Protein AF-A0A2N4Z370-F1 (afdb_monomer_lite)

Organism: Klebsiella variicola (NCBI:txid244366)

Foldseek 3Di:
DVCVQDVPQDCVDPVSVVVVVVVVVVVLVVLPDPDAEEAEEEAEQVDPCVVCVVVVVVVSVVRHPRYAYEYEYEDDADDFDWDFPDDDDRYTYIYTRHNADPPVNNDGPDPVSVCVSVVVVVPDPRPD

Secondary structure (DSSP, 8-state):
-GGGT-----TTSHHHHHHHHHHHHHHHHHHTSSS-EEEEEEE-TTS-HHHHHHHHHHHHHHH-SSEEEEEEEEPPSSS-EEEEEEEETTEEEEEEE-SS---SSS--SSHHHHHHHHHHHHT-----

pLDDT: mean 87.5, std 13.34, range [34.56, 96.75]

Sequence (128 aa):
RLNDIFTHRDPNTPADYEYYVRAVKRFRNILKSKEGKLFVICCREEIDIAKQLPELVTELSHHTTNFYLLAFSLQKPAYLQLERISSGENYSLYSLTPESEERFTGKFSSLTDEMVIISKVLSFNLEL

Structure (mmCIF, N/CA/C/O backbone):
data_AF-A0A2N4Z370-F1
#
_entry.id   AF-A0A2N4Z370-F1
#
loop_
_atom_site.group_PDB
_atom_site.id
_atom_site.type_symbol
_atom_site.label_atom_id
_atom_site.label_alt_id
_atom_site.label_comp_id
_atom_site.label_asym_id
_atom_site.label_entity_id
_atom_site.label_seq_id
_atom_site.pdbx_PDB_ins_code
_atom_site.Cartn_x
_atom_site.Cartn_y
_atom_site.Cartn_z
_atom_site.occupancy
_atom_site.B_iso_or_equiv
_atom_site.auth_seq_id
_atom_site.auth_comp_id
_atom_site.auth_asym_id
_atom_site.auth_atom_id
_atom_site.pdbx_PDB_model_num
ATOM 1 N N . ARG A 1 1 ? 25.639 -2.070 7.211 1.00 41.53 1 ARG A N 1
ATOM 2 C CA . ARG A 1 1 ? 26.125 -0.955 6.358 1.00 41.53 1 ARG A CA 1
ATOM 3 C C . ARG A 1 1 ? 24.948 -0.511 5.487 1.00 41.53 1 ARG A C 1
ATOM 5 O O . ARG A 1 1 ? 24.065 -1.324 5.271 1.00 41.53 1 ARG A O 1
ATOM 12 N N . LEU A 1 2 ? 24.879 0.740 5.015 1.00 34.56 2 LEU A N 1
ATOM 13 C CA . LEU A 1 2 ? 23.729 1.238 4.225 1.00 34.56 2 LEU A CA 1
ATOM 14 C C . LEU A 1 2 ? 23.468 0.397 2.949 1.00 34.56 2 LEU A C 1
ATOM 16 O O . LEU A 1 2 ? 22.327 0.238 2.527 1.00 34.56 2 LEU A O 1
ATOM 20 N N . ASN A 1 3 ? 24.521 -0.236 2.418 1.00 40.34 3 ASN A N 1
ATOM 21 C CA . ASN A 1 3 ? 24.474 -1.148 1.267 1.00 40.34 3 ASN A CA 1
ATOM 22 C C . ASN A 1 3 ? 23.732 -2.477 1.518 1.00 40.34 3 ASN A C 1
ATOM 24 O O . ASN A 1 3 ? 23.456 -3.192 0.561 1.00 40.34 3 ASN A O 1
ATOM 28 N N . ASP A 1 4 ? 23.406 -2.815 2.770 1.00 43.34 4 ASP A N 1
ATOM 29 C CA . ASP A 1 4 ? 22.697 -4.060 3.105 1.00 43.34 4 ASP A CA 1
ATOM 30 C C . ASP A 1 4 ? 21.165 -3.887 3.091 1.00 43.34 4 ASP A C 1
ATOM 32 O O . ASP A 1 4 ? 20.436 -4.874 3.124 1.00 43.34 4 ASP A O 1
ATOM 36 N N . ILE A 1 5 ? 20.667 -2.642 3.046 1.00 43.38 5 ILE A N 1
ATOM 37 C CA . ILE A 1 5 ? 19.228 -2.325 3.136 1.00 43.38 5 ILE A CA 1
ATOM 38 C C . ILE A 1 5 ? 18.636 -2.063 1.744 1.00 43.38 5 ILE A C 1
ATOM 40 O O . ILE A 1 5 ? 17.504 -2.451 1.468 1.00 43.38 5 ILE A O 1
ATOM 44 N N . PHE A 1 6 ? 19.434 -1.499 0.834 1.00 46.62 6 PHE A N 1
ATOM 45 C CA . PHE A 1 6 ? 19.087 -1.351 -0.574 1.00 46.62 6 PHE A CA 1
ATOM 46 C C . PHE A 1 6 ? 20.258 -1.812 -1.438 1.00 46.62 6 PHE A C 1
ATOM 48 O O . PHE A 1 6 ? 21.134 -1.033 -1.811 1.00 46.62 6 PHE A O 1
ATOM 55 N N . THR A 1 7 ? 20.274 -3.097 -1.790 1.00 55.78 7 THR A N 1
ATOM 56 C CA . THR A 1 7 ? 21.053 -3.568 -2.941 1.00 55.78 7 THR A CA 1
ATOM 57 C C . THR A 1 7 ? 20.367 -3.029 -4.193 1.00 55.78 7 THR A C 1
ATOM 59 O O . THR A 1 7 ? 19.569 -3.714 -4.834 1.00 55.78 7 THR A O 1
ATOM 62 N N . HIS A 1 8 ? 20.603 -1.751 -4.500 1.00 62.28 8 HIS A N 1
ATOM 63 C CA . HIS A 1 8 ? 20.178 -1.150 -5.755 1.00 62.28 8 HIS A CA 1
ATOM 64 C C . HIS A 1 8 ? 20.889 -1.900 -6.880 1.00 62.28 8 HIS A C 1
ATOM 66 O O . HIS A 1 8 ? 22.065 -1.678 -7.153 1.00 62.28 8 HIS A O 1
ATOM 72 N N . ARG A 1 9 ? 20.175 -2.853 -7.476 1.00 72.56 9 ARG A N 1
ATOM 73 C CA . ARG A 1 9 ? 20.594 -3.550 -8.687 1.00 72.56 9 ARG A CA 1
ATOM 74 C C . ARG A 1 9 ? 20.735 -2.518 -9.799 1.00 72.56 9 ARG A C 1
ATOM 76 O O . ARG A 1 9 ? 19.797 -1.743 -10.005 1.00 72.56 9 ARG A O 1
ATOM 83 N N . ASP A 1 10 ? 21.873 -2.496 -10.482 1.00 78.62 10 ASP A N 1
ATOM 84 C CA . ASP A 1 10 ? 22.164 -1.521 -11.533 1.00 78.62 10 ASP A CA 1
ATOM 85 C C . ASP A 1 10 ? 21.540 -1.997 -12.852 1.00 78.62 10 ASP A C 1
ATOM 87 O O . ASP A 1 10 ? 22.037 -2.958 -13.447 1.00 78.62 10 ASP A O 1
ATOM 91 N N . PRO A 1 11 ? 20.474 -1.344 -13.351 1.00 79.06 11 PRO A N 1
ATOM 92 C CA . PRO A 1 11 ? 19.801 -1.759 -14.577 1.00 79.06 11 PRO A CA 1
ATOM 93 C C . PRO A 1 11 ? 20.678 -1.636 -15.833 1.00 79.06 11 PRO A C 1
ATOM 95 O O . PRO A 1 11 ? 20.276 -2.140 -16.879 1.00 79.06 11 PRO A O 1
ATOM 98 N N . ASN A 1 12 ? 21.853 -0.998 -15.756 1.00 84.25 12 ASN A N 1
ATOM 99 C CA . ASN A 1 12 ? 22.822 -0.964 -16.854 1.00 84.25 12 ASN A CA 1
ATOM 100 C C . ASN A 1 12 ? 23.663 -2.244 -16.945 1.00 84.25 12 ASN A C 1
ATOM 102 O O . ASN A 1 12 ? 24.314 -2.478 -17.965 1.00 84.25 12 ASN A O 1
ATOM 106 N N . THR A 1 13 ? 23.657 -3.091 -15.910 1.00 89.75 13 THR A N 1
ATOM 107 C CA . THR A 1 13 ? 24.307 -4.402 -15.980 1.00 89.75 13 THR A CA 1
ATOM 108 C C . THR A 1 13 ? 23.328 -5.451 -16.523 1.00 89.75 13 THR A C 1
ATOM 110 O O . THR A 1 13 ? 22.169 -5.494 -16.095 1.00 89.75 13 THR A O 1
ATOM 113 N N . PRO A 1 14 ? 23.756 -6.343 -17.440 1.00 90.81 14 PRO A N 1
ATOM 114 C CA . PRO A 1 14 ? 22.853 -7.330 -18.038 1.00 90.81 14 PRO A CA 1
ATOM 115 C C . PRO A 1 14 ? 22.138 -8.223 -17.011 1.00 90.81 14 PRO A C 1
ATOM 117 O O . PRO A 1 14 ? 20.936 -8.457 -17.121 1.00 90.81 14 PRO A O 1
ATOM 120 N N . ALA A 1 15 ? 22.850 -8.677 -15.975 1.00 86.62 15 ALA A N 1
ATOM 121 C CA . ALA A 1 15 ? 22.303 -9.587 -14.968 1.00 86.62 15 ALA A CA 1
ATOM 122 C C . ALA A 1 15 ? 21.177 -8.951 -14.131 1.00 86.62 15 ALA A C 1
ATOM 124 O O . ALA A 1 15 ? 20.153 -9.587 -13.854 1.00 86.62 15 ALA A O 1
ATOM 125 N N . ASP A 1 16 ? 21.344 -7.687 -13.746 1.00 87.56 16 ASP A N 1
ATOM 126 C CA . ASP A 1 16 ? 20.339 -6.951 -12.986 1.00 87.56 16 ASP A CA 1
ATOM 127 C C . ASP A 1 16 ? 19.169 -6.518 -13.866 1.00 87.56 16 ASP A C 1
ATOM 129 O O . ASP A 1 16 ? 18.014 -6.651 -13.449 1.00 87.56 16 ASP A O 1
ATOM 133 N N . TYR A 1 17 ? 19.432 -6.100 -15.108 1.00 89.19 17 TYR A N 1
ATOM 134 C CA . TYR A 1 17 ? 18.385 -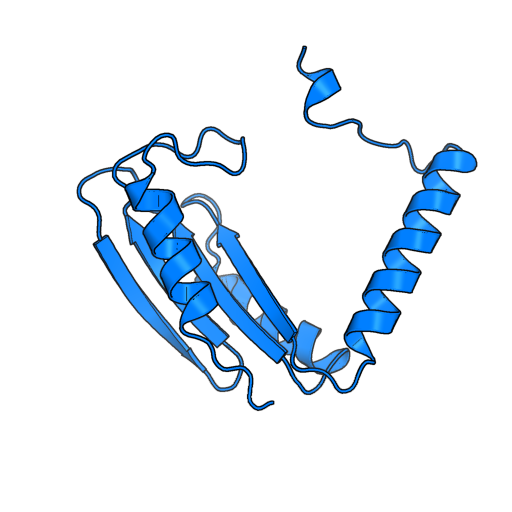5.829 -16.092 1.00 89.19 17 TYR A CA 1
ATOM 135 C C . TYR A 1 17 ? 17.473 -7.045 -16.289 1.00 89.19 17 TYR A C 1
ATOM 137 O O . TYR A 1 17 ? 16.248 -6.942 -16.186 1.00 89.19 17 TYR A O 1
ATOM 145 N N . GLU A 1 18 ? 18.049 -8.231 -16.496 1.00 91.31 18 GLU A N 1
ATOM 146 C CA . GLU A 1 18 ? 17.282 -9.469 -16.635 1.00 91.31 18 GLU A CA 1
ATOM 147 C C . GLU A 1 18 ? 16.444 -9.785 -15.392 1.00 91.31 18 GLU A C 1
ATOM 149 O O . GLU A 1 18 ? 15.309 -10.262 -15.508 1.00 91.31 18 GLU A O 1
ATOM 154 N N . TYR A 1 19 ? 16.968 -9.511 -14.194 1.00 90.06 19 TYR A N 1
ATOM 155 C CA . TYR A 1 19 ? 16.193 -9.643 -12.966 1.00 90.06 19 TYR A CA 1
ATOM 156 C C . TYR A 1 19 ? 14.982 -8.705 -12.954 1.00 90.06 19 TYR A C 1
ATOM 158 O O . TYR A 1 19 ? 13.870 -9.165 -12.674 1.00 90.06 19 TYR A O 1
ATOM 166 N N . TYR A 1 20 ? 15.164 -7.428 -13.301 1.00 89.12 20 TYR A N 1
ATOM 167 C CA . TYR A 1 20 ? 14.060 -6.473 -13.397 1.00 89.12 20 TYR A CA 1
ATOM 168 C C . TYR A 1 20 ? 13.025 -6.914 -14.433 1.00 89.12 20 TYR A C 1
ATOM 170 O O . TYR A 1 20 ? 11.831 -6.926 -14.134 1.00 89.12 20 TYR A O 1
ATOM 178 N N . VAL A 1 21 ? 13.456 -7.389 -15.605 1.00 93.00 21 VAL A N 1
ATOM 179 C CA . VAL A 1 21 ? 12.553 -7.940 -16.628 1.00 93.00 21 VAL A CA 1
ATOM 180 C C . VAL A 1 21 ? 11.730 -9.101 -16.065 1.00 93.00 21 VAL A C 1
ATOM 182 O O . VAL A 1 21 ? 10.515 -9.152 -16.274 1.00 93.00 21 VAL A O 1
ATOM 185 N N . ARG A 1 22 ? 12.346 -10.028 -15.317 1.00 94.00 22 ARG A N 1
ATOM 186 C CA . ARG A 1 22 ? 11.617 -11.130 -14.662 1.00 94.00 22 ARG A CA 1
ATOM 187 C C . ARG A 1 22 ? 10.645 -10.626 -13.594 1.00 94.00 22 ARG A C 1
ATOM 189 O O . ARG A 1 22 ? 9.536 -11.147 -13.499 1.00 94.00 22 ARG A O 1
ATOM 196 N N . ALA A 1 23 ? 11.027 -9.632 -12.795 1.00 93.44 23 ALA A N 1
ATOM 197 C CA . ALA A 1 23 ? 10.152 -9.033 -11.787 1.00 93.44 23 ALA A CA 1
ATOM 198 C C . ALA A 1 23 ? 8.927 -8.360 -12.428 1.00 93.44 23 ALA A C 1
ATOM 200 O O . ALA A 1 23 ? 7.799 -8.677 -12.054 1.00 93.44 23 ALA A O 1
ATOM 201 N N . VAL A 1 24 ? 9.134 -7.541 -13.463 1.00 93.19 24 VAL A N 1
ATOM 202 C CA . VAL A 1 24 ? 8.059 -6.876 -14.215 1.00 93.19 24 VAL A CA 1
ATOM 203 C C . VAL A 1 24 ? 7.136 -7.894 -14.884 1.00 93.19 24 VAL A C 1
ATOM 205 O O . VAL A 1 24 ? 5.917 -7.753 -14.814 1.00 93.19 24 VAL A O 1
ATOM 208 N N . LYS A 1 25 ? 7.684 -8.951 -15.500 1.00 96.38 25 LYS A N 1
ATOM 209 C CA . LYS A 1 25 ? 6.874 -10.032 -16.091 1.00 96.38 25 LYS A CA 1
ATOM 210 C C . LYS A 1 25 ? 5.998 -10.722 -15.044 1.00 96.38 25 LYS A C 1
ATOM 212 O O . LYS A 1 25 ? 4.809 -10.900 -15.285 1.00 96.38 25 LYS A O 1
ATOM 217 N N . ARG A 1 26 ? 6.555 -11.068 -13.877 1.00 95.19 26 ARG A N 1
ATOM 218 C CA . ARG A 1 26 ? 5.786 -11.671 -12.773 1.00 95.19 26 ARG A CA 1
ATOM 219 C C . ARG A 1 26 ? 4.675 -10.746 -12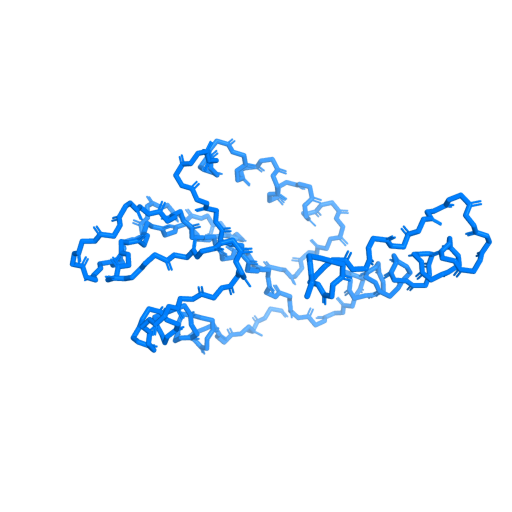.290 1.00 95.19 26 ARG A C 1
ATOM 221 O O . ARG A 1 26 ? 3.543 -11.195 -12.167 1.00 95.19 26 ARG A O 1
ATOM 228 N N . PHE A 1 27 ? 4.976 -9.466 -12.090 1.00 94.25 27 PHE A N 1
ATOM 229 C CA . PHE A 1 27 ? 3.981 -8.488 -11.659 1.00 94.25 27 PHE A CA 1
ATOM 230 C C . PHE A 1 27 ? 2.837 -8.346 -12.673 1.00 94.25 27 PHE A C 1
ATOM 232 O O . PHE A 1 27 ? 1.674 -8.475 -12.310 1.00 94.25 27 PHE A O 1
ATOM 239 N N . ARG A 1 28 ? 3.152 -8.208 -13.967 1.00 94.88 28 ARG A N 1
ATOM 240 C CA . ARG A 1 28 ? 2.140 -8.172 -15.040 1.00 94.88 28 ARG A CA 1
ATOM 241 C C . ARG A 1 28 ? 1.294 -9.444 -15.106 1.00 94.88 28 ARG A C 1
ATOM 243 O O . ARG A 1 28 ? 0.112 -9.364 -15.416 1.00 94.88 28 ARG A O 1
ATOM 250 N N . ASN A 1 29 ? 1.879 -10.609 -14.833 1.00 95.50 29 ASN A N 1
ATOM 251 C CA . ASN A 1 29 ? 1.128 -11.863 -14.787 1.00 95.50 29 ASN A CA 1
ATOM 252 C C . ASN A 1 29 ? 0.160 -11.903 -13.600 1.00 95.50 29 ASN A C 1
ATOM 254 O O . ASN A 1 29 ? -0.967 -12.353 -13.776 1.00 95.50 29 ASN A O 1
ATOM 258 N N . ILE A 1 30 ? 0.573 -11.395 -12.432 1.00 94.31 30 ILE A N 1
ATOM 259 C CA . ILE A 1 30 ? -0.317 -11.235 -11.275 1.00 94.31 30 ILE A CA 1
ATOM 260 C C . ILE A 1 30 ? -1.466 -10.302 -11.649 1.00 94.31 30 ILE A C 1
ATOM 262 O O . ILE A 1 30 ? -2.610 -10.694 -11.489 1.00 94.31 30 ILE A O 1
ATOM 266 N N . LEU A 1 31 ? -1.192 -9.130 -12.234 1.00 95.06 31 LEU A N 1
ATOM 267 C CA . LEU A 1 31 ? -2.232 -8.178 -12.655 1.00 95.06 31 LEU A CA 1
ATOM 268 C C . LEU A 1 31 ? -3.279 -8.797 -13.598 1.00 95.06 31 LEU A C 1
ATOM 270 O O . LEU A 1 31 ? -4.458 -8.491 -13.492 1.00 95.06 31 LEU A O 1
ATOM 274 N N . LYS A 1 32 ? -2.874 -9.724 -14.472 1.00 94.81 32 LYS A N 1
ATOM 275 C CA . LYS A 1 32 ? -3.780 -10.428 -15.394 1.00 94.81 32 LYS A CA 1
ATOM 276 C C . LYS A 1 32 ? -4.546 -11.600 -14.768 1.00 94.81 32 LYS A C 1
ATOM 278 O O . LYS A 1 32 ? -5.401 -12.177 -15.441 1.00 94.81 32 LYS A O 1
ATOM 283 N N . SER A 1 33 ? -4.210 -12.023 -13.550 1.00 93.94 33 SER A N 1
ATOM 284 C CA . SER A 1 33 ? -4.856 -13.177 -12.919 1.00 93.94 33 SER A CA 1
ATOM 285 C C . SER A 1 33 ? -6.307 -12.860 -12.538 1.00 93.94 33 SER A C 1
ATOM 287 O O . SER A 1 33 ? -6.668 -11.709 -12.293 1.00 93.94 33 SER A O 1
ATOM 289 N N . LYS A 1 34 ? -7.147 -13.893 -12.436 1.00 91.75 34 LYS A N 1
ATOM 290 C CA . LYS A 1 34 ? -8.540 -13.751 -11.976 1.00 91.75 34 LYS A CA 1
ATOM 291 C C . LYS A 1 34 ? -8.676 -13.641 -10.455 1.00 91.75 34 LYS A C 1
ATOM 293 O O . LYS A 1 34 ? -9.775 -13.429 -9.973 1.00 91.75 34 LYS A O 1
ATOM 298 N N . GLU A 1 35 ? -7.581 -13.769 -9.715 1.00 90.81 35 GLU A N 1
ATOM 299 C CA . GLU A 1 35 ? -7.587 -13.674 -8.254 1.00 90.81 35 GLU A CA 1
ATOM 300 C C . GLU A 1 35 ? -7.668 -12.211 -7.814 1.00 90.81 35 GLU A C 1
ATOM 302 O O . GLU A 1 35 ? -6.962 -11.364 -8.375 1.00 90.81 35 GLU A O 1
ATOM 307 N N . GLY A 1 36 ? -8.502 -11.920 -6.814 1.00 91.31 36 GLY A N 1
ATOM 308 C CA . GLY A 1 36 ? -8.594 -10.598 -6.203 1.00 91.31 36 GLY A CA 1
ATOM 309 C C . GLY A 1 36 ? -7.240 -10.107 -5.686 1.00 91.31 36 GLY A C 1
ATOM 310 O O . GLY A 1 36 ? -6.474 -10.850 -5.071 1.00 91.31 36 GLY A O 1
ATOM 311 N N . LYS A 1 37 ? -6.926 -8.838 -5.952 1.00 93.19 37 LYS A N 1
ATOM 312 C CA . LYS A 1 37 ? -5.646 -8.218 -5.579 1.00 93.19 37 LYS A CA 1
ATOM 313 C C . LYS A 1 37 ? -5.864 -7.165 -4.512 1.00 93.19 37 LYS A C 1
ATOM 315 O O . LYS A 1 37 ? -6.651 -6.246 -4.709 1.00 93.19 37 LYS A O 1
ATOM 320 N N . LEU A 1 38 ? -5.101 -7.240 -3.431 1.00 94.25 38 LEU A N 1
ATOM 321 C CA . LEU A 1 38 ? -5.024 -6.164 -2.452 1.00 94.25 38 LEU A CA 1
ATOM 322 C C . LEU A 1 38 ? -3.689 -5.445 -2.591 1.00 94.25 38 LEU A C 1
ATOM 324 O O . LEU A 1 38 ? -2.628 -6.023 -2.355 1.00 94.25 38 LEU A O 1
ATOM 328 N N . PHE A 1 39 ? -3.754 -4.176 -2.968 1.00 94.81 39 PHE A N 1
ATOM 329 C CA . PHE A 1 39 ? -2.622 -3.266 -2.909 1.00 94.81 39 PHE A CA 1
ATOM 330 C C . PHE A 1 39 ? -2.641 -2.560 -1.562 1.00 94.81 39 PHE A C 1
ATOM 332 O O . PHE A 1 39 ? -3.683 -2.069 -1.136 1.00 94.81 39 PHE A O 1
ATOM 339 N N . VAL A 1 40 ? -1.490 -2.496 -0.899 1.00 93.81 40 VAL A N 1
ATOM 340 C CA . VAL A 1 40 ? -1.337 -1.797 0.378 1.00 93.81 40 VAL A CA 1
ATOM 341 C C . VAL A 1 40 ? -0.239 -0.762 0.219 1.00 93.81 40 VAL A C 1
ATOM 343 O O . VAL A 1 40 ? 0.866 -1.098 -0.206 1.00 93.81 40 VAL A O 1
ATOM 346 N N . ILE A 1 41 ? -0.537 0.492 0.549 1.00 93.44 41 ILE A N 1
ATOM 347 C CA . ILE A 1 41 ? 0.434 1.584 0.510 1.00 93.44 41 ILE A CA 1
ATOM 348 C C . ILE A 1 41 ? 0.405 2.357 1.824 1.00 93.44 41 ILE A C 1
ATOM 350 O O . ILE A 1 41 ? -0.659 2.696 2.335 1.00 93.44 41 ILE A O 1
ATOM 354 N N . CYS A 1 42 ? 1.586 2.632 2.369 1.00 91.19 42 CYS A N 1
ATOM 355 C CA . CYS A 1 42 ? 1.768 3.523 3.507 1.00 91.19 42 CYS A CA 1
ATOM 356 C C . CYS A 1 42 ? 2.634 4.693 3.049 1.00 91.19 42 CYS A C 1
ATOM 358 O O . CYS A 1 42 ? 3.750 4.494 2.567 1.00 91.19 42 CYS A O 1
ATOM 360 N N . CYS A 1 43 ? 2.106 5.902 3.173 1.00 91.31 43 CYS A N 1
ATOM 361 C CA . CYS A 1 43 ? 2.765 7.138 2.790 1.00 91.31 43 CYS A CA 1
ATOM 362 C C . CYS A 1 43 ? 2.951 7.994 4.028 1.00 91.31 43 CYS A C 1
ATOM 364 O O . CYS A 1 43 ? 2.047 8.110 4.847 1.00 91.31 43 CYS A O 1
ATOM 366 N N . ARG A 1 44 ? 4.118 8.606 4.155 1.00 89.06 44 ARG A N 1
ATOM 367 C CA . ARG A 1 44 ? 4.399 9.541 5.241 1.00 89.06 44 ARG A CA 1
ATOM 368 C C . ARG A 1 44 ? 3.767 10.896 4.978 1.00 89.06 44 ARG A C 1
ATOM 370 O O . ARG A 1 44 ? 3.351 11.162 3.852 1.00 89.06 44 ARG A O 1
ATOM 377 N N . GLU A 1 45 ? 3.738 11.742 6.000 1.00 85.19 45 GLU A N 1
ATOM 378 C CA . GLU A 1 45 ? 3.128 13.072 5.934 1.00 85.19 45 GLU A CA 1
ATOM 379 C C . GLU A 1 45 ? 3.696 13.963 4.817 1.00 85.19 45 GLU A C 1
ATOM 381 O O . GLU A 1 45 ? 2.987 14.834 4.318 1.00 85.19 45 GLU A O 1
ATOM 386 N N . GLU A 1 46 ? 4.937 13.735 4.367 1.00 87.88 46 GLU A N 1
ATOM 387 C CA . GLU A 1 46 ? 5.536 14.500 3.268 1.00 87.88 46 GLU A CA 1
ATOM 388 C C . GLU A 1 46 ? 4.911 14.178 1.901 1.00 87.88 46 GLU A C 1
ATOM 390 O O . GLU A 1 46 ? 5.066 14.946 0.949 1.00 87.88 46 GLU A O 1
ATOM 395 N N . ILE A 1 47 ? 4.208 13.047 1.787 1.00 89.38 47 ILE A N 1
ATOM 396 C CA . ILE A 1 47 ? 3.527 12.613 0.569 1.00 89.38 47 ILE A CA 1
ATOM 397 C C . ILE A 1 47 ? 2.021 12.754 0.776 1.00 89.38 47 ILE A C 1
ATOM 399 O O . ILE A 1 47 ? 1.388 11.970 1.485 1.00 89.38 47 ILE A O 1
ATOM 403 N N . ASP A 1 48 ? 1.424 13.713 0.071 1.00 91.19 48 ASP A N 1
ATOM 404 C CA . ASP A 1 48 ? -0.027 13.893 0.023 1.00 91.19 48 ASP A CA 1
ATOM 405 C C . ASP A 1 48 ? -0.672 12.811 -0.859 1.00 91.19 48 ASP A C 1
ATOM 407 O O 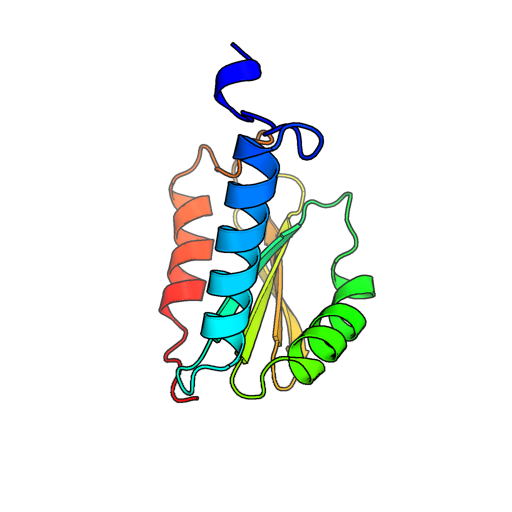. ASP A 1 48 ? -1.033 13.026 -2.021 1.00 91.19 48 ASP A O 1
ATOM 411 N N . ILE A 1 49 ? -0.782 11.605 -0.298 1.00 92.94 49 ILE A N 1
ATOM 412 C CA . ILE A 1 49 ? -1.370 10.452 -0.980 1.00 92.94 49 ILE A CA 1
ATOM 413 C C . ILE A 1 49 ? -2.828 10.708 -1.363 1.00 92.94 49 ILE A C 1
ATOM 415 O O . ILE A 1 49 ? -3.275 10.197 -2.383 1.00 92.94 49 ILE A O 1
ATOM 419 N N . ALA A 1 50 ? -3.562 11.538 -0.613 1.00 92.81 50 ALA A N 1
ATOM 420 C CA . ALA A 1 50 ? -4.954 11.853 -0.918 1.00 92.81 50 ALA A CA 1
ATOM 421 C C . ALA A 1 50 ? -5.100 12.511 -2.299 1.00 92.81 50 ALA A C 1
ATOM 423 O O . ALA A 1 50 ? -6.036 12.187 -3.030 1.00 92.81 50 ALA A O 1
ATOM 424 N N . LYS A 1 51 ? -4.149 13.372 -2.689 1.00 93.06 51 LYS A N 1
ATOM 425 C CA . LYS A 1 51 ? -4.122 13.984 -4.027 1.00 93.06 51 LYS A CA 1
ATOM 426 C C . LYS A 1 51 ? -3.778 13.002 -5.144 1.00 93.06 51 LYS A C 1
ATOM 428 O O . LYS A 1 51 ? -4.287 13.158 -6.248 1.00 93.06 51 LYS A O 1
ATOM 433 N N . GLN A 1 52 ? -2.923 12.015 -4.878 1.00 91.81 52 GLN A N 1
ATOM 434 C CA . GLN A 1 52 ? -2.455 11.060 -5.894 1.00 91.81 52 GLN A CA 1
ATOM 435 C C . GLN A 1 52 ? -3.353 9.824 -6.029 1.00 91.81 52 GLN A C 1
ATOM 437 O O . GLN A 1 52 ? -3.322 9.133 -7.047 1.00 91.81 52 GLN A O 1
ATOM 442 N N . LEU A 1 53 ? -4.168 9.539 -5.012 1.00 93.00 53 LEU A N 1
ATOM 443 C CA . LEU A 1 53 ? -4.974 8.325 -4.940 1.00 93.00 53 LEU A CA 1
ATOM 444 C C . LEU A 1 53 ? -5.916 8.131 -6.141 1.00 9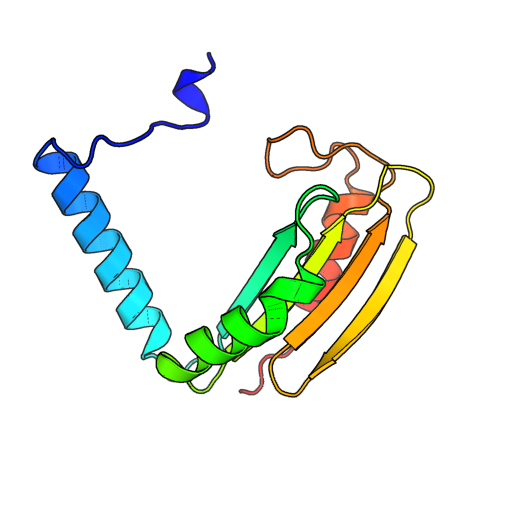3.00 53 LEU A C 1
ATOM 446 O O . LEU A 1 53 ? -5.957 7.012 -6.651 1.00 93.00 53 LEU A O 1
ATOM 450 N N . PRO A 1 54 ? -6.635 9.159 -6.646 1.00 92.50 54 PRO A N 1
ATOM 451 C CA . PRO A 1 54 ? -7.523 8.978 -7.795 1.00 92.50 54 PRO A CA 1
ATOM 452 C C . PRO A 1 54 ? -6.781 8.548 -9.067 1.00 92.50 54 PRO A C 1
ATOM 454 O O . PRO A 1 54 ? -7.249 7.666 -9.787 1.00 92.50 54 PRO A O 1
ATOM 457 N N . GLU A 1 55 ? -5.612 9.135 -9.328 1.00 93.88 55 GLU A N 1
ATOM 458 C CA . GLU A 1 55 ? -4.776 8.787 -10.481 1.00 93.88 55 GLU A CA 1
ATOM 459 C C . GLU A 1 55 ? -4.228 7.364 -10.346 1.00 93.88 55 GLU A C 1
ATOM 461 O O . GLU A 1 55 ? -4.310 6.579 -11.288 1.00 93.88 55 GLU A O 1
ATOM 466 N N . LEU A 1 56 ? -3.768 6.987 -9.149 1.00 94.12 56 LEU A N 1
ATOM 467 C CA . LEU A 1 56 ? -3.265 5.641 -8.880 1.00 94.12 56 LEU A CA 1
ATOM 468 C C . LEU A 1 56 ? -4.348 4.564 -9.056 1.00 94.12 56 LEU A C 1
ATOM 470 O O . LEU A 1 56 ? -4.091 3.518 -9.650 1.00 94.12 56 LEU A O 1
ATOM 474 N N . VAL A 1 57 ? -5.564 4.813 -8.564 1.00 95.56 57 VAL A N 1
ATOM 475 C CA . VAL A 1 57 ? -6.705 3.899 -8.744 1.00 95.56 57 VAL A CA 1
ATOM 476 C C . VAL A 1 57 ? -7.088 3.795 -10.220 1.00 95.56 57 VAL A C 1
ATOM 478 O O . VAL A 1 57 ? -7.327 2.691 -10.710 1.00 95.56 57 VAL A O 1
ATOM 481 N N . THR A 1 58 ? -7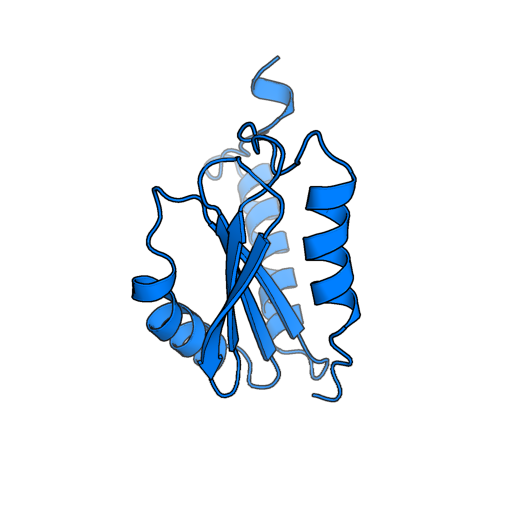.103 4.922 -10.936 1.00 95.75 58 THR A N 1
ATOM 482 C CA . THR A 1 58 ? -7.383 4.951 -12.378 1.00 95.75 58 THR A CA 1
ATOM 483 C C . THR A 1 58 ? -6.348 4.130 -13.140 1.00 95.75 58 THR A C 1
ATOM 485 O O . THR A 1 58 ? -6.711 3.270 -13.938 1.00 95.75 58 THR A O 1
ATOM 488 N N . GLU A 1 59 ? -5.065 4.306 -12.838 1.00 95.81 59 GLU A N 1
ATOM 489 C CA . GLU A 1 59 ? -4.006 3.554 -13.497 1.00 95.81 59 GLU A CA 1
ATOM 490 C C . GLU A 1 59 ? -4.094 2.053 -13.200 1.00 95.81 59 GLU A C 1
ATOM 492 O O . GLU A 1 59 ? -4.019 1.244 -14.122 1.00 95.81 59 GLU A O 1
ATOM 497 N N . LEU A 1 60 ? -4.344 1.646 -11.950 1.00 95.50 60 LEU A N 1
ATOM 498 C CA . LEU A 1 60 ? -4.564 0.231 -11.621 1.00 95.50 60 LEU A CA 1
ATOM 499 C C . LEU A 1 60 ? -5.745 -0.369 -12.398 1.00 95.50 60 LEU A C 1
ATOM 501 O O . LEU A 1 60 ? -5.644 -1.506 -12.865 1.00 95.50 60 LEU A O 1
ATOM 505 N N . SER A 1 61 ? -6.814 0.405 -12.608 1.00 95.56 61 SER A N 1
ATOM 506 C CA . SER A 1 61 ? -7.996 -0.035 -13.359 1.00 95.56 61 SER A CA 1
ATOM 507 C C . SER A 1 61 ? -7.719 -0.308 -14.840 1.00 95.56 61 SER A C 1
ATOM 509 O O . SER A 1 61 ? -8.385 -1.146 -15.447 1.00 95.56 61 SER A O 1
ATOM 511 N N . HIS A 1 62 ? -6.690 0.321 -15.417 1.00 95.75 62 HIS A N 1
ATOM 512 C CA . HIS A 1 62 ? -6.243 0.023 -16.778 1.00 95.75 62 HIS A CA 1
ATOM 513 C C . HIS A 1 62 ? -5.545 -1.340 -16.896 1.00 95.75 62 HIS A C 1
ATOM 515 O O . HIS A 1 62 ? -5.492 -1.907 -17.989 1.00 95.75 62 HIS A O 1
ATOM 521 N N . HIS A 1 63 ? -5.007 -1.880 -15.794 1.00 95.00 63 HIS A N 1
ATOM 522 C CA . HIS A 1 63 ? -4.214 -3.117 -15.813 1.00 95.00 63 HIS A CA 1
ATOM 523 C C . HIS A 1 63 ? -4.908 -4.318 -15.175 1.00 95.00 63 HIS A C 1
ATOM 525 O O . HIS A 1 63 ? -4.503 -5.452 -15.436 1.00 95.00 63 HIS A O 1
ATOM 531 N N . THR A 1 64 ? -5.915 -4.094 -14.330 1.00 95.44 64 THR A N 1
ATOM 532 C CA . THR A 1 64 ? -6.647 -5.150 -13.625 1.00 95.44 64 THR A CA 1
ATOM 533 C C . THR A 1 64 ? -8.046 -4.676 -13.231 1.00 95.44 64 THR A C 1
ATOM 535 O O . THR A 1 64 ? -8.237 -3.522 -12.863 1.00 95.44 64 THR A O 1
ATOM 538 N N . THR A 1 65 ? -9.030 -5.574 -13.261 1.00 92.25 65 THR A N 1
ATOM 539 C CA . THR A 1 65 ? -10.431 -5.254 -12.921 1.00 92.25 65 THR A CA 1
ATOM 540 C C . THR A 1 65 ? -10.847 -5.725 -11.527 1.00 92.25 65 THR A C 1
ATOM 542 O O . THR A 1 65 ? -11.884 -5.315 -11.031 1.00 92.25 65 THR A O 1
ATOM 545 N N . ASN A 1 66 ? -10.058 -6.592 -10.895 1.00 93.56 66 ASN A N 1
ATOM 546 C CA . ASN A 1 66 ? -10.350 -7.233 -9.609 1.00 93.56 66 ASN A CA 1
ATOM 547 C C . ASN A 1 66 ? -9.299 -6.848 -8.561 1.00 93.56 66 ASN A C 1
ATOM 549 O O . ASN A 1 66 ? -8.427 -7.640 -8.188 1.00 93.56 66 ASN A O 1
ATOM 553 N N . PHE A 1 67 ? -9.339 -5.593 -8.121 1.00 95.00 67 PHE A N 1
ATOM 554 C CA . PHE A 1 67 ? -8.396 -5.081 -7.137 1.00 95.00 67 PHE A CA 1
ATOM 555 C C . PHE A 1 67 ? -9.062 -4.182 -6.104 1.00 95.00 67 PHE A C 1
ATOM 557 O O . PHE A 1 67 ? -10.102 -3.583 -6.353 1.00 95.00 67 PHE A O 1
ATOM 564 N N . TYR A 1 68 ? -8.392 -4.042 -4.967 1.00 95.19 68 TYR A N 1
ATOM 565 C CA . TYR A 1 68 ? -8.689 -3.037 -3.965 1.00 95.19 68 TYR A CA 1
ATOM 566 C C . TYR A 1 68 ? -7.387 -2.391 -3.483 1.00 95.19 68 TYR A C 1
ATOM 568 O O . TYR A 1 68 ? -6.380 -3.078 -3.297 1.00 95.19 68 TYR A O 1
ATOM 576 N N . LEU A 1 69 ? -7.390 -1.073 -3.288 1.00 95.62 69 LEU A N 1
ATOM 577 C CA . LEU A 1 69 ? -6.255 -0.303 -2.782 1.00 95.62 69 LEU A CA 1
ATOM 578 C C . LEU A 1 69 ? -6.519 0.188 -1.355 1.00 95.62 69 LEU A C 1
ATOM 580 O O . LEU A 1 69 ? -7.394 1.013 -1.103 1.00 95.62 69 LEU A O 1
ATOM 584 N N . LEU A 1 70 ? -5.714 -0.290 -0.415 1.00 95.56 70 LEU A N 1
ATOM 585 C CA . LEU A 1 70 ? -5.710 0.140 0.972 1.00 95.56 70 LEU A CA 1
ATOM 586 C C . LEU A 1 70 ? -4.542 1.106 1.206 1.00 95.56 70 LEU A C 1
ATOM 588 O O . LEU A 1 70 ? -3.380 0.701 1.204 1.00 95.56 70 LEU A O 1
ATOM 592 N N . ALA A 1 71 ? -4.850 2.385 1.396 1.00 96.19 71 ALA A N 1
ATOM 593 C CA . ALA A 1 71 ? -3.865 3.437 1.607 1.00 96.19 71 ALA A CA 1
ATOM 594 C C . ALA A 1 71 ? -3.872 3.940 3.055 1.00 96.19 71 ALA A C 1
ATOM 596 O O . ALA A 1 71 ? -4.933 4.146 3.644 1.00 96.19 71 ALA A O 1
ATOM 597 N N . PHE A 1 72 ? -2.685 4.193 3.599 1.00 94.94 72 PHE A N 1
ATOM 598 C CA . PHE A 1 72 ? -2.469 4.800 4.909 1.00 94.94 72 PHE A CA 1
ATOM 599 C C . PHE A 1 72 ? -1.609 6.055 4.754 1.00 94.94 72 PHE A C 1
ATOM 601 O O . PHE A 1 72 ? -0.502 5.989 4.224 1.00 94.94 72 PHE A O 1
ATOM 608 N N . SER A 1 73 ? -2.108 7.193 5.222 1.00 95.06 73 SER A N 1
ATOM 609 C CA . SER A 1 73 ? -1.348 8.426 5.406 1.00 95.06 73 SER A CA 1
ATOM 610 C C . SER A 1 73 ? -0.879 8.485 6.857 1.00 95.06 73 SER A C 1
ATOM 612 O O . SER A 1 73 ? -1.694 8.615 7.772 1.00 95.06 73 SER A O 1
ATOM 614 N N . LEU A 1 74 ? 0.426 8.330 7.067 1.00 94.00 74 LEU A N 1
ATOM 615 C CA . LEU A 1 74 ? 1.047 8.378 8.382 1.00 94.00 74 LEU A CA 1
ATOM 616 C C . LEU A 1 74 ? 1.141 9.827 8.854 1.00 94.00 74 LEU A C 1
ATOM 618 O O . LEU A 1 74 ? 1.680 10.679 8.149 1.00 94.00 74 LEU A O 1
ATOM 622 N N . GLN A 1 75 ? 0.643 10.075 10.058 1.00 93.06 75 GLN A N 1
ATOM 623 C CA . GLN A 1 75 ? 0.809 11.331 10.779 1.00 93.06 75 GLN A CA 1
ATOM 624 C C . GLN A 1 75 ? 2.026 11.250 11.706 1.00 93.06 75 GLN A C 1
ATOM 626 O O . GLN A 1 75 ? 2.594 10.175 11.924 1.00 93.06 75 GLN A O 1
ATOM 631 N N . LYS A 1 76 ? 2.417 12.386 12.292 1.00 91.25 76 LYS A N 1
ATOM 632 C CA . LYS A 1 76 ? 3.447 12.401 13.338 1.00 91.25 76 LYS A CA 1
ATOM 633 C C . LYS A 1 76 ? 3.053 11.495 14.504 1.00 91.25 76 LYS A C 1
ATOM 635 O O . LYS A 1 76 ? 1.883 11.505 14.886 1.00 91.25 76 LYS A O 1
ATOM 640 N N . PRO A 1 77 ? 4.010 10.774 15.108 1.00 91.00 77 PRO A N 1
ATOM 641 C CA . PRO A 1 77 ? 3.706 9.924 16.244 1.00 91.00 77 PRO A CA 1
ATOM 642 C C . PRO A 1 77 ? 3.107 10.709 17.411 1.00 91.00 77 PRO A C 1
ATOM 644 O O . PRO A 1 77 ? 3.608 11.775 17.781 1.00 91.00 77 PRO A O 1
ATOM 647 N N . ALA A 1 78 ? 2.041 10.168 17.988 1.00 90.44 78 ALA A N 1
ATOM 648 C CA . ALA A 1 78 ? 1.388 10.707 19.174 1.00 90.44 78 ALA A CA 1
ATOM 649 C C . ALA A 1 78 ? 0.685 9.569 19.931 1.00 90.44 78 ALA A C 1
ATOM 651 O O . ALA A 1 78 ? 1.349 8.690 20.474 1.00 90.44 78 ALA A O 1
ATOM 652 N N . TYR A 1 79 ? -0.646 9.583 19.975 1.00 90.06 79 TYR A N 1
ATOM 653 C CA . TYR A 1 79 ? -1.459 8.475 20.466 1.00 90.06 79 TYR A CA 1
ATOM 654 C C . TYR A 1 79 ? -1.975 7.662 19.282 1.00 90.06 79 TYR A C 1
ATOM 656 O O . TYR A 1 79 ? -2.353 8.244 18.262 1.00 90.06 79 TYR A O 1
ATOM 664 N N . LEU A 1 80 ? -2.006 6.332 19.427 1.00 93.62 80 LEU A N 1
ATOM 665 C CA . LEU A 1 80 ? -2.468 5.449 18.363 1.00 93.62 80 LEU A CA 1
ATOM 666 C C . LEU A 1 80 ? -3.880 5.826 17.924 1.00 93.62 80 LEU A C 1
ATOM 668 O O . LEU A 1 80 ? -4.832 5.736 18.704 1.00 93.62 80 LEU A O 1
ATOM 672 N N . GLN A 1 81 ? -4.026 6.204 16.662 1.00 95.06 81 GLN A N 1
ATOM 673 C CA . GLN A 1 81 ? -5.315 6.559 16.091 1.00 95.06 81 GLN A CA 1
ATOM 674 C C . GLN A 1 81 ? -5.373 6.129 14.635 1.00 95.06 81 GLN A C 1
ATOM 676 O O . GLN A 1 81 ? -4.440 6.353 13.868 1.00 95.06 81 GLN A O 1
ATOM 681 N N . LEU A 1 82 ? -6.494 5.526 14.248 1.00 95.38 82 LEU A N 1
ATOM 682 C CA . LEU A 1 82 ? -6.769 5.159 12.868 1.00 95.38 82 LEU A CA 1
ATOM 683 C C . LEU A 1 82 ? -8.141 5.691 12.465 1.00 95.38 82 LEU A C 1
ATOM 685 O O . LEU A 1 82 ? -9.158 5.280 13.021 1.00 95.38 82 LEU A O 1
ATOM 689 N N . GLU A 1 83 ? -8.174 6.539 11.445 1.00 95.50 83 GLU A N 1
ATOM 690 C CA . GLU A 1 83 ? -9.406 7.135 10.929 1.00 95.50 83 GLU A CA 1
ATOM 691 C C . GLU A 1 83 ? -9.531 6.893 9.434 1.00 95.50 83 GLU A C 1
ATOM 693 O O . GLU A 1 83 ? -8.556 7.015 8.700 1.00 95.50 83 GLU A O 1
ATOM 698 N N . ARG A 1 84 ? -10.727 6.556 8.945 1.00 95.38 84 ARG A N 1
ATOM 699 C CA . ARG A 1 84 ? -10.967 6.504 7.498 1.00 95.38 84 ARG A CA 1
ATOM 700 C C . ARG A 1 84 ? -11.193 7.929 6.999 1.00 95.38 84 ARG A C 1
ATOM 702 O O . ARG A 1 84 ? -12.185 8.544 7.371 1.00 95.38 84 ARG A O 1
ATOM 709 N N . ILE A 1 85 ? -10.305 8.415 6.135 1.00 94.94 85 ILE A N 1
ATOM 710 C CA . ILE A 1 85 ? -10.413 9.743 5.517 1.00 94.94 85 ILE A CA 1
ATOM 711 C C . ILE A 1 85 ? -11.382 9.697 4.335 1.00 94.94 85 ILE A C 1
ATOM 713 O O . ILE A 1 85 ? -12.237 10.564 4.182 1.00 94.94 85 ILE A O 1
ATOM 717 N N . SER A 1 86 ? -11.240 8.692 3.470 1.00 94.44 86 SER A N 1
ATOM 718 C CA . SER A 1 86 ? -12.071 8.547 2.275 1.00 94.44 86 SER A CA 1
ATOM 719 C C . SER A 1 86 ? -12.140 7.096 1.810 1.00 94.44 86 SER A C 1
ATOM 721 O O . SER A 1 86 ? -11.347 6.244 2.216 1.00 94.44 86 SER A O 1
ATOM 723 N N . SER A 1 87 ? -13.117 6.799 0.961 1.00 93.81 87 SER A N 1
ATOM 724 C CA . SER A 1 87 ? -13.249 5.507 0.294 1.00 93.81 87 SER A CA 1
ATOM 725 C C . SER A 1 87 ? -13.986 5.675 -1.025 1.00 93.81 87 SER A C 1
ATOM 727 O O . SER A 1 87 ? -14.855 6.539 -1.136 1.00 93.81 87 SER A O 1
ATOM 729 N N . GLY A 1 88 ? -13.664 4.822 -1.987 1.00 90.69 88 GLY A N 1
ATOM 730 C CA . GLY A 1 88 ? -14.379 4.682 -3.248 1.00 90.69 88 GLY A CA 1
ATOM 731 C C . GLY A 1 88 ? -14.620 3.212 -3.570 1.00 90.69 88 GLY A C 1
ATOM 732 O O . GLY A 1 88 ? -14.462 2.348 -2.708 1.00 90.69 88 GLY A O 1
ATOM 733 N N . GLU A 1 89 ? -14.982 2.935 -4.821 1.00 89.56 89 GLU A N 1
ATOM 734 C CA . GLU A 1 89 ? -15.300 1.582 -5.294 1.00 89.56 89 GLU A CA 1
ATOM 735 C C . GLU A 1 89 ? -14.148 0.595 -5.042 1.00 89.56 89 GLU A C 1
ATOM 737 O O . GLU A 1 89 ? -14.348 -0.431 -4.400 1.00 89.56 89 GLU A O 1
ATOM 742 N N . ASN A 1 90 ? -12.925 0.965 -5.436 1.00 93.62 90 ASN A N 1
ATOM 743 C CA . ASN A 1 90 ? -11.743 0.099 -5.350 1.00 93.62 90 ASN A CA 1
ATOM 744 C C . ASN A 1 90 ? -10.665 0.631 -4.398 1.00 93.62 90 ASN A C 1
ATOM 746 O O . ASN A 1 90 ? -9.490 0.296 -4.554 1.00 93.62 90 ASN A O 1
ATOM 750 N N . TYR A 1 91 ? -11.015 1.493 -3.434 1.00 95.25 91 TYR A N 1
ATOM 751 C CA . TYR A 1 91 ? -10.026 1.985 -2.474 1.00 95.25 91 TYR A CA 1
ATOM 752 C C . TYR A 1 91 ? -10.592 2.440 -1.126 1.00 95.25 91 TYR A C 1
ATOM 754 O O . TYR A 1 91 ? -11.734 2.885 -1.014 1.00 95.25 91 TYR A O 1
ATOM 762 N N . SER A 1 92 ? -9.732 2.422 -0.109 1.00 95.38 92 SER A N 1
ATOM 763 C CA . SER A 1 92 ? -9.921 3.123 1.164 1.00 95.38 92 SER A CA 1
ATOM 764 C C . SER A 1 92 ? -8.639 3.852 1.555 1.00 95.38 92 SER A C 1
ATOM 766 O O . SER A 1 92 ? -7.558 3.271 1.490 1.00 95.38 92 SER A O 1
ATOM 768 N N . LEU A 1 93 ? -8.769 5.097 2.010 1.00 96.69 93 LEU A N 1
ATOM 769 C CA . LEU A 1 93 ? -7.691 5.888 2.592 1.00 96.69 93 LEU A CA 1
ATOM 770 C C . LEU A 1 93 ? -7.919 6.060 4.089 1.00 96.69 93 LEU A C 1
ATOM 772 O O . LEU A 1 93 ? -8.980 6.516 4.522 1.00 96.69 93 LEU A O 1
ATOM 776 N N . TYR A 1 94 ? -6.891 5.751 4.864 1.00 96.75 94 TYR A N 1
ATOM 777 C CA . TYR A 1 94 ? -6.856 5.933 6.302 1.00 96.75 94 TYR A CA 1
ATOM 778 C C . TYR A 1 94 ? -5.789 6.948 6.706 1.00 96.75 94 TYR A C 1
ATOM 780 O O . TYR A 1 94 ? -4.717 6.985 6.113 1.00 96.75 94 TYR A O 1
ATOM 788 N N . SER A 1 95 ? -6.071 7.740 7.734 1.00 95.88 95 SER A N 1
ATOM 789 C CA . SER A 1 95 ? -5.070 8.466 8.510 1.00 95.88 95 SER A CA 1
ATOM 790 C C . SER A 1 95 ? -4.632 7.562 9.653 1.00 95.88 95 SER A C 1
ATOM 792 O O . SER A 1 95 ? -5.491 7.081 10.395 1.00 95.88 95 SER A O 1
ATOM 794 N N . LEU A 1 96 ? -3.333 7.302 9.781 1.00 95.44 96 LEU A N 1
ATOM 795 C CA . LEU A 1 96 ? -2.761 6.547 10.893 1.00 95.44 96 LEU A CA 1
ATOM 796 C C . LEU A 1 96 ? -1.813 7.458 11.668 1.00 95.44 96 LEU A C 1
ATOM 798 O O . LEU A 1 96 ? -0.769 7.847 11.153 1.00 95.44 96 LEU A O 1
ATOM 802 N N . THR A 1 97 ? -2.167 7.761 12.909 1.00 95.62 97 THR A N 1
ATOM 803 C CA . THR A 1 97 ? -1.265 8.354 13.897 1.00 95.62 97 THR A CA 1
ATOM 804 C C . THR A 1 97 ? -0.640 7.202 14.679 1.00 95.62 97 THR A C 1
ATOM 806 O O . THR A 1 97 ? -1.353 6.564 15.454 1.00 95.62 97 THR A O 1
ATOM 809 N N . PRO A 1 98 ? 0.638 6.861 14.451 1.00 94.06 98 PRO A N 1
ATOM 810 C CA . PRO A 1 98 ? 1.300 5.783 15.176 1.00 94.06 98 PRO A CA 1
ATOM 811 C C . PRO A 1 98 ? 1.743 6.242 16.575 1.00 94.06 98 PRO A C 1
ATOM 813 O O . PRO A 1 98 ? 1.815 7.437 16.867 1.00 94.06 98 PRO A O 1
ATOM 816 N N . GLU A 1 99 ? 2.097 5.298 17.439 1.00 94.12 99 GLU A N 1
ATOM 817 C CA . GLU A 1 99 ? 2.775 5.577 18.717 1.00 94.12 99 GLU A CA 1
ATOM 818 C C . GLU A 1 99 ? 4.292 5.688 18.548 1.00 94.12 99 GLU A C 1
ATOM 820 O O . GLU A 1 99 ? 4.982 6.270 19.386 1.00 94.12 99 GLU A O 1
ATOM 825 N N . SER A 1 100 ? 4.832 5.119 17.469 1.00 90.62 100 SER A N 1
ATOM 826 C CA . SER A 1 100 ? 6.261 5.102 17.184 1.00 90.62 100 SER A CA 1
ATOM 827 C C . SER A 1 100 ? 6.614 5.624 15.794 1.00 90.62 100 SER A C 1
ATOM 829 O O . SER A 1 100 ? 5.805 5.636 14.870 1.00 90.62 100 SER A O 1
ATOM 831 N N . GLU A 1 101 ? 7.857 6.080 15.639 1.00 84.38 101 GLU A N 1
ATOM 832 C CA . GLU A 1 101 ? 8.368 6.532 14.346 1.00 84.38 101 GLU A CA 1
ATOM 833 C C . GLU A 1 101 ? 8.639 5.359 13.395 1.00 84.38 101 GLU A C 1
ATOM 835 O O . GLU A 1 101 ? 9.338 4.403 13.742 1.00 84.38 101 GLU A O 1
ATOM 840 N N . GLU A 1 102 ? 8.191 5.495 12.147 1.00 81.50 102 GLU A N 1
ATOM 841 C CA . GLU A 1 102 ? 8.645 4.663 11.030 1.00 81.50 102 GLU A CA 1
ATOM 842 C C . GLU A 1 102 ? 9.978 5.230 10.498 1.00 81.50 102 GLU A C 1
ATOM 844 O O . GLU A 1 102 ? 10.028 6.263 9.827 1.00 81.50 102 GLU A O 1
ATOM 849 N N . ARG A 1 103 ? 11.104 4.586 10.831 1.00 76.75 103 ARG A N 1
ATOM 850 C CA . ARG A 1 103 ? 12.468 5.128 10.621 1.00 76.75 103 ARG A CA 1
ATOM 851 C C . ARG A 1 103 ? 13.081 4.840 9.244 1.00 76.75 103 ARG A C 1
ATOM 853 O O . ARG A 1 103 ? 14.267 4.542 9.141 1.00 76.75 103 ARG A O 1
ATOM 860 N N . PHE A 1 104 ? 12.301 4.947 8.180 1.00 74.12 104 PHE A N 1
ATOM 861 C CA . PHE A 1 104 ? 12.705 4.697 6.780 1.00 74.12 104 PHE A CA 1
ATOM 862 C C . PHE A 1 104 ? 13.116 3.242 6.560 1.00 74.12 104 PHE A C 1
ATOM 864 O O . PHE A 1 104 ? 13.898 2.911 5.672 1.00 74.12 104 PHE A O 1
ATOM 871 N N . THR A 1 105 ? 12.585 2.369 7.404 1.00 77.00 105 THR A N 1
ATOM 872 C CA . THR A 1 105 ? 12.841 0.933 7.416 1.00 77.00 105 THR A CA 1
ATOM 873 C C . THR A 1 105 ? 11.653 0.154 6.863 1.00 77.00 105 THR A C 1
ATOM 875 O O . THR A 1 105 ? 11.777 -1.052 6.653 1.00 77.00 105 THR A O 1
ATOM 878 N N . GLY A 1 106 ? 10.509 0.819 6.655 1.00 77.31 106 GLY A N 1
ATOM 879 C CA . GLY A 1 106 ? 9.233 0.168 6.376 1.00 77.31 106 GLY A CA 1
ATOM 880 C C . GLY A 1 106 ? 8.702 -0.605 7.583 1.00 77.31 106 GLY A C 1
ATOM 881 O O . GLY A 1 106 ? 7.978 -1.577 7.393 1.00 77.31 106 GLY A O 1
ATOM 882 N N . LYS A 1 107 ? 9.130 -0.233 8.799 1.00 83.88 107 LYS A N 1
ATOM 883 C CA . LYS A 1 107 ? 8.751 -0.884 10.058 1.00 83.88 107 LYS A CA 1
ATOM 884 C C . LYS A 1 107 ? 8.580 0.134 11.178 1.00 83.88 107 LYS A C 1
ATOM 886 O O . LYS A 1 107 ? 9.383 1.063 11.302 1.00 83.88 107 LYS A O 1
ATOM 891 N N . PHE A 1 108 ? 7.605 -0.113 12.036 1.00 88.06 108 PHE A N 1
ATOM 892 C CA . PHE A 1 108 ? 7.417 0.580 13.303 1.00 88.06 108 PHE A CA 1
ATOM 893 C C . PHE A 1 108 ? 8.188 -0.138 14.413 1.00 88.06 108 PHE A C 1
ATOM 895 O O . PHE A 1 108 ? 8.391 -1.353 14.375 1.00 88.06 108 PHE A O 1
ATOM 902 N N . SER A 1 109 ? 8.647 0.603 15.425 1.00 88.69 109 SER A N 1
ATOM 903 C CA . SER A 1 109 ? 9.243 -0.032 16.609 1.00 88.69 109 SER A CA 1
ATOM 904 C C . SER A 1 109 ? 8.186 -0.565 17.578 1.00 88.69 109 SER A C 1
ATOM 906 O O . SER A 1 109 ? 8.480 -1.474 18.352 1.00 88.69 109 SER A O 1
ATOM 908 N N . SER A 1 110 ? 6.971 -0.004 17.551 1.00 91.50 110 SER A N 1
ATOM 909 C CA . SER A 1 110 ? 5.824 -0.520 18.297 1.00 91.50 110 SER A CA 1
ATOM 910 C C . SER A 1 110 ? 5.162 -1.657 17.525 1.00 91.50 110 SER A C 1
ATOM 912 O O . SER A 1 110 ? 4.756 -1.495 16.375 1.00 91.50 110 SER A O 1
ATOM 914 N N . LEU A 1 111 ? 4.995 -2.806 18.184 1.00 90.94 111 LEU A N 1
ATOM 915 C CA . LEU A 1 111 ? 4.218 -3.916 17.634 1.00 90.94 111 LEU A CA 1
ATOM 916 C C . LEU A 1 111 ? 2.749 -3.520 17.426 1.00 90.94 111 LEU A C 1
ATOM 918 O O . LEU A 1 111 ? 2.109 -4.015 16.504 1.00 90.94 111 LEU A O 1
ATOM 922 N N . THR A 1 112 ? 2.212 -2.631 18.262 1.00 91.94 112 THR A N 1
ATOM 923 C CA . THR A 1 112 ? 0.820 -2.185 18.159 1.00 91.94 112 THR A CA 1
ATOM 924 C C . THR A 1 112 ? 0.573 -1.460 16.835 1.00 91.94 112 THR A C 1
ATOM 926 O O . THR A 1 112 ? -0.416 -1.756 16.165 1.00 91.94 112 THR A O 1
ATOM 929 N N . ASP A 1 113 ? 1.502 -0.595 16.413 1.00 91.44 113 ASP A N 1
ATOM 930 C CA . ASP A 1 113 ? 1.427 0.121 15.131 1.00 91.44 113 ASP A CA 1
ATOM 931 C C . ASP A 1 113 ? 1.389 -0.861 13.944 1.00 91.44 113 ASP A C 1
ATOM 933 O O . ASP A 1 113 ? 0.526 -0.759 13.068 1.00 91.44 113 ASP A O 1
ATOM 937 N N . GLU A 1 114 ? 2.263 -1.878 13.953 1.00 91.00 114 GLU A N 1
ATOM 938 C CA . GLU A 1 114 ? 2.279 -2.950 12.942 1.00 91.00 114 GLU A CA 1
ATOM 939 C C . GLU A 1 114 ? 0.951 -3.724 12.914 1.00 91.00 114 GLU A C 1
ATOM 941 O O . GLU A 1 114 ? 0.385 -4.010 11.853 1.00 91.00 114 GLU A O 1
ATOM 946 N N . MET A 1 115 ? 0.420 -4.054 14.095 1.00 92.06 115 MET A N 1
ATOM 947 C CA . MET A 1 115 ? -0.822 -4.815 14.231 1.00 92.06 115 MET A CA 1
ATOM 948 C C . MET A 1 115 ? -2.041 -4.056 13.724 1.00 92.06 115 MET A C 1
ATOM 950 O O . MET A 1 115 ? -2.949 -4.685 13.179 1.00 92.06 115 MET A O 1
ATOM 954 N N . VAL A 1 116 ? -2.069 -2.726 13.820 1.00 92.50 116 VAL A N 1
ATOM 955 C CA . VAL A 1 116 ? -3.160 -1.931 13.243 1.00 92.50 116 VAL A CA 1
ATOM 956 C C . VAL A 1 116 ? -3.222 -2.111 11.727 1.00 92.50 116 VAL A C 1
ATOM 958 O O . VAL A 1 116 ? -4.293 -2.422 11.199 1.00 92.50 116 VAL A O 1
ATOM 961 N N . ILE A 1 117 ? -2.090 -2.003 11.029 1.00 90.88 117 ILE A N 1
ATOM 962 C CA . ILE A 1 117 ? -2.043 -2.171 9.568 1.00 90.88 117 ILE A CA 1
ATOM 963 C C . ILE A 1 117 ? -2.392 -3.613 9.187 1.00 90.88 117 ILE A C 1
ATOM 965 O O . ILE A 1 117 ? -3.259 -3.837 8.341 1.00 90.88 117 ILE A O 1
ATOM 969 N N . ILE A 1 118 ? -1.778 -4.600 9.847 1.00 91.62 118 ILE A N 1
ATOM 970 C CA . ILE A 1 118 ? -2.022 -6.022 9.568 1.00 91.62 118 ILE A CA 1
ATOM 971 C C . ILE A 1 118 ? -3.485 -6.392 9.826 1.00 91.62 118 ILE A C 1
ATOM 973 O O . ILE A 1 118 ? -4.096 -7.056 8.992 1.00 91.62 118 ILE A O 1
ATOM 977 N N . SER A 1 119 ? -4.087 -5.929 10.925 1.00 90.94 119 SER A N 1
ATOM 978 C CA . SER A 1 119 ? -5.502 -6.197 11.217 1.00 90.94 119 SER A CA 1
ATOM 979 C C . SER A 1 119 ? -6.423 -5.646 10.128 1.00 90.94 119 SER A C 1
ATOM 981 O O . SER A 1 119 ? -7.387 -6.307 9.741 1.00 90.94 119 SER A O 1
ATOM 983 N N . LYS A 1 120 ? -6.099 -4.474 9.564 1.00 91.06 120 LYS A N 1
ATOM 984 C CA . LYS A 1 120 ? -6.837 -3.914 8.432 1.00 91.06 120 LYS A CA 1
ATOM 985 C C . LYS A 1 120 ? -6.679 -4.747 7.175 1.00 91.06 120 LYS A C 1
ATOM 987 O O . LYS A 1 120 ? -7.688 -5.032 6.538 1.00 91.06 120 LYS A O 1
ATOM 992 N N . VAL A 1 121 ? -5.466 -5.181 6.855 1.00 91.50 121 VAL A N 1
ATOM 993 C CA . VAL A 1 121 ? -5.215 -6.084 5.725 1.00 91.50 121 VAL A CA 1
ATOM 994 C C . VAL A 1 121 ? -6.004 -7.388 5.879 1.00 91.50 121 VAL A C 1
ATOM 996 O O . VAL A 1 121 ? -6.686 -7.795 4.947 1.00 91.50 121 VAL A O 1
ATOM 999 N N . LEU A 1 122 ? -5.990 -7.999 7.066 1.00 89.31 122 LEU A N 1
ATOM 1000 C CA . LEU A 1 122 ? -6.706 -9.249 7.350 1.00 89.31 122 LEU A CA 1
ATOM 1001 C C . LEU A 1 122 ? -8.232 -9.089 7.376 1.00 89.31 122 LEU A C 1
ATOM 1003 O O . LEU A 1 122 ? -8.948 -10.058 7.149 1.00 89.31 122 LEU A O 1
ATOM 1007 N N . SER A 1 123 ? -8.743 -7.884 7.645 1.00 85.62 123 SER A N 1
ATOM 1008 C CA . SER A 1 123 ? -10.187 -7.617 7.612 1.00 85.62 123 SER A CA 1
ATOM 1009 C C . SER A 1 123 ? -10.779 -7.631 6.200 1.00 85.62 123 SER A C 1
ATOM 1011 O O . SER A 1 123 ? -12.000 -7.682 6.054 1.00 85.62 123 SER A O 1
ATOM 1013 N N . PHE A 1 124 ? -9.938 -7.598 5.162 1.00 78.50 124 PHE A N 1
ATOM 1014 C CA . PHE A 1 124 ? -10.387 -7.780 3.790 1.00 78.50 124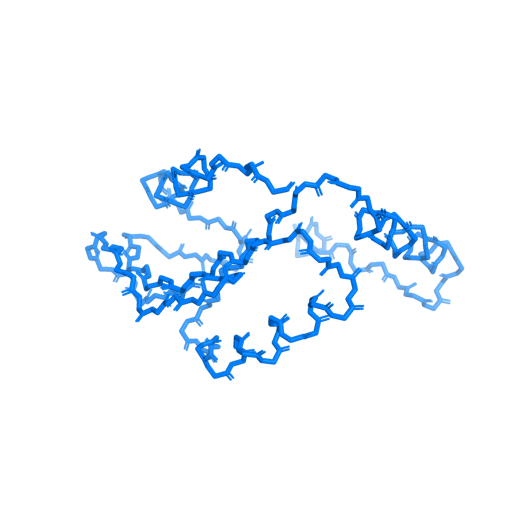 PHE A CA 1
ATOM 1015 C C . PHE A 1 124 ? -10.583 -9.263 3.487 1.00 78.50 124 PHE A C 1
ATOM 1017 O O . PHE A 1 124 ? -9.624 -10.007 3.295 1.00 78.50 124 PHE A O 1
ATOM 1024 N N . ASN A 1 125 ? -11.846 -9.664 3.368 1.00 67.19 125 ASN A N 1
ATOM 1025 C CA . ASN A 1 125 ? -12.206 -10.884 2.666 1.00 67.19 125 ASN A CA 1
ATOM 1026 C C . ASN A 1 125 ? -12.385 -10.513 1.187 1.00 67.19 125 ASN A C 1
ATOM 1028 O O . ASN A 1 125 ? -13.382 -9.892 0.816 1.00 67.19 125 ASN A O 1
ATOM 1032 N N . LEU A 1 126 ? -11.371 -10.775 0.359 1.00 60.44 126 LEU A N 1
ATOM 1033 C CA . LEU A 1 126 ? -11.404 -10.445 -1.069 1.00 60.44 126 LEU A CA 1
ATOM 1034 C C . LEU A 1 126 ? -12.267 -11.476 -1.808 1.00 60.44 126 LEU A C 1
ATOM 1036 O O . LEU A 1 126 ? -11.750 -12.396 -2.435 1.00 60.44 126 LEU A O 1
ATOM 1040 N N . GLU A 1 127 ? -13.586 -11.326 -1.728 1.00 52.81 127 GLU A N 1
ATOM 1041 C CA . GLU A 1 127 ? -14.532 -11.994 -2.630 1.00 52.81 127 GLU A CA 1
ATOM 1042 C C . GLU A 1 127 ? -14.685 -11.148 -3.909 1.00 52.81 127 GLU A C 1
ATOM 1044 O O . GLU A 1 127 ? -15.746 -10.588 -4.176 1.00 52.81 127 GLU A O 1
ATOM 1049 N N . LEU A 1 128 ? -13.578 -10.975 -4.648 1.00 49.78 128 LEU A N 1
ATOM 1050 C CA . LEU A 1 128 ? -13.477 -10.185 -5.888 1.00 49.78 128 LEU A CA 1
ATOM 1051 C C . LEU A 1 128 ? -13.156 -11.067 -7.097 1.00 49.78 128 LEU A C 1
ATOM 1053 O O . LEU A 1 128 ? -12.208 -11.880 -6.990 1.00 49.78 128 LEU A O 1
#

Radius of gyration: 16.81 Å; chains: 1; bounding box: 41×28×38 Å